Protein AF-A0A7Y6PRG8-F1 (afdb_monomer)

Radius of gyration: 20.25 Å; Cα contacts (8 Å, |Δi|>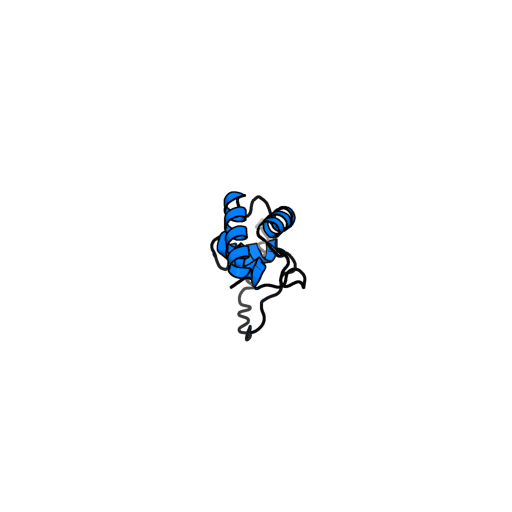4): 111; chains: 1; bounding box: 79×22×34 Å

Structure (mmCIF, N/CA/C/O backbone):
data_AF-A0A7Y6PRG8-F1
#
_entry.id   AF-A0A7Y6PRG8-F1
#
loop_
_atom_site.group_PDB
_atom_site.id
_atom_site.type_symbol
_atom_site.label_atom_id
_atom_site.label_alt_id
_atom_site.label_comp_id
_atom_site.label_asym_id
_atom_site.label_entity_id
_atom_site.label_seq_id
_atom_site.pdbx_PDB_ins_code
_atom_site.Cartn_x
_atom_site.Cartn_y
_atom_site.Cartn_z
_atom_site.occupancy
_atom_site.B_iso_or_equiv
_atom_site.auth_seq_id
_atom_site.auth_comp_id
_atom_site.auth_asym_id
_atom_site.auth_atom_id
_atom_site.pdbx_PDB_model_num
ATOM 1 N N . MET A 1 1 ? 65.396 -7.811 8.313 1.00 40.28 1 MET A N 1
ATOM 2 C CA . MET A 1 1 ? 64.071 -8.438 8.495 1.00 40.28 1 MET A CA 1
ATOM 3 C C . MET A 1 1 ? 63.027 -7.428 8.049 1.00 40.28 1 MET A C 1
ATOM 5 O O . MET A 1 1 ? 62.938 -6.372 8.657 1.00 40.28 1 MET A O 1
ATOM 9 N N . ARG A 1 2 ? 62.349 -7.675 6.925 1.00 41.00 2 ARG A N 1
ATOM 10 C CA . ARG A 1 2 ? 61.279 -6.817 6.397 1.00 41.00 2 ARG A CA 1
ATOM 11 C C . ARG A 1 2 ? 59.999 -7.648 6.411 1.00 41.00 2 ARG A C 1
ATOM 13 O O . ARG A 1 2 ? 59.884 -8.575 5.620 1.00 41.00 2 ARG A O 1
ATOM 20 N N . PHE A 1 3 ? 59.104 -7.346 7.344 1.00 49.41 3 PHE A N 1
ATOM 21 C CA . PHE A 1 3 ? 57.725 -7.829 7.366 1.00 49.41 3 PHE A CA 1
ATOM 22 C C . PHE A 1 3 ? 56.817 -6.636 7.058 1.00 49.41 3 PHE A C 1
ATOM 24 O O . PHE A 1 3 ? 56.864 -5.638 7.771 1.00 49.41 3 PHE A O 1
ATOM 31 N N . ALA A 1 4 ? 56.020 -6.743 6.000 1.00 50.53 4 ALA A N 1
ATOM 32 C CA . ALA A 1 4 ? 54.813 -5.953 5.751 1.00 50.53 4 ALA A CA 1
ATOM 33 C C . ALA A 1 4 ? 53.936 -6.834 4.833 1.00 50.53 4 ALA A C 1
ATOM 35 O O . ALA A 1 4 ? 54.410 -7.226 3.771 1.00 50.53 4 ALA A O 1
ATOM 36 N N . ILE A 1 5 ? 52.829 -7.436 5.304 1.00 56.12 5 ILE A N 1
ATOM 37 C CA . ILE A 1 5 ? 51.509 -6.818 5.584 1.00 56.12 5 ILE A CA 1
ATOM 38 C C . ILE A 1 5 ? 50.987 -6.170 4.296 1.00 56.12 5 ILE A C 1
ATOM 40 O O . ILE A 1 5 ? 51.664 -5.327 3.730 1.00 56.12 5 ILE A O 1
ATOM 44 N N . SER A 1 6 ? 49.797 -6.429 3.782 1.00 56.09 6 SER A N 1
ATOM 45 C CA . SER A 1 6 ? 48.726 -7.378 4.060 1.00 56.09 6 SER A CA 1
ATOM 46 C C . SER A 1 6 ? 47.787 -7.250 2.858 1.00 56.09 6 SER A C 1
ATOM 48 O O . SER A 1 6 ? 47.769 -6.223 2.177 1.00 56.09 6 SER A O 1
ATOM 50 N N . VAL A 1 7 ? 47.038 -8.308 2.593 1.00 54.97 7 VAL A N 1
ATOM 51 C CA . VAL A 1 7 ? 46.007 -8.415 1.561 1.00 54.97 7 VAL A CA 1
ATOM 52 C C . VAL A 1 7 ? 45.030 -7.236 1.636 1.00 54.97 7 VAL A C 1
ATOM 54 O O . VAL A 1 7 ? 44.455 -6.986 2.690 1.00 54.97 7 VAL A O 1
ATOM 57 N N . CYS A 1 8 ? 44.808 -6.551 0.512 1.00 47.31 8 CYS A N 1
ATOM 58 C CA . CYS A 1 8 ? 43.668 -5.655 0.330 1.00 47.31 8 CYS A CA 1
ATOM 59 C C . CYS A 1 8 ? 43.092 -5.893 -1.070 1.00 47.31 8 CYS A C 1
ATOM 61 O O . CYS A 1 8 ? 43.471 -5.261 -2.054 1.00 47.31 8 CYS A O 1
ATOM 63 N N . LEU A 1 9 ? 42.243 -6.916 -1.149 1.00 50.75 9 LEU A N 1
ATOM 64 C CA . LEU A 1 9 ? 41.494 -7.309 -2.332 1.00 50.75 9 LEU A CA 1
ATOM 65 C C . LEU A 1 9 ? 40.145 -6.574 -2.289 1.00 50.75 9 LEU A C 1
ATOM 67 O O . LEU A 1 9 ? 39.164 -7.106 -1.781 1.00 50.75 9 LEU A O 1
ATOM 71 N N . CYS A 1 10 ? 40.098 -5.334 -2.772 1.00 47.28 10 CYS A N 1
ATOM 72 C CA . CYS A 1 10 ? 38.835 -4.624 -2.974 1.00 47.28 10 CYS A CA 1
ATOM 73 C C . CYS A 1 10 ? 38.319 -4.921 -4.387 1.00 47.28 10 CYS A C 1
ATOM 75 O O . CYS A 1 10 ? 38.616 -4.187 -5.328 1.00 47.28 10 CYS A O 1
ATOM 77 N N . LEU A 1 11 ? 37.553 -6.009 -4.539 1.00 52.78 11 LEU A N 1
ATOM 78 C CA . LEU A 1 11 ? 36.633 -6.153 -5.668 1.00 52.78 11 LEU A CA 1
ATOM 79 C C . LEU A 1 11 ? 35.473 -5.176 -5.452 1.00 52.78 11 LEU A C 1
ATOM 81 O O . LEU A 1 11 ? 34.499 -5.491 -4.775 1.00 52.78 11 LEU A O 1
ATOM 85 N N . ALA A 1 12 ? 35.591 -3.983 -6.021 1.00 54.41 12 ALA A N 1
ATOM 86 C CA . ALA A 1 12 ? 34.466 -3.078 -6.185 1.00 54.41 12 ALA A CA 1
ATOM 87 C C . ALA A 1 12 ? 33.734 -3.453 -7.482 1.00 54.41 12 ALA A C 1
ATOM 89 O O . ALA A 1 12 ? 34.028 -2.930 -8.556 1.00 54.41 12 ALA A O 1
ATOM 90 N N . ALA A 1 13 ? 32.818 -4.415 -7.382 1.00 49.84 13 ALA A N 1
ATOM 91 C CA . ALA A 1 13 ? 31.843 -4.700 -8.425 1.00 49.84 13 ALA A CA 1
ATOM 92 C C . ALA A 1 13 ? 30.741 -3.632 -8.358 1.00 49.84 13 ALA A C 1
ATOM 94 O O . ALA A 1 13 ? 29.717 -3.814 -7.709 1.00 49.84 13 ALA A O 1
ATOM 95 N N . PHE A 1 14 ? 30.983 -2.490 -8.999 1.00 47.88 14 PHE A N 1
ATOM 96 C CA . PHE A 1 14 ? 29.928 -1.538 -9.328 1.00 47.88 14 PHE A CA 1
ATOM 97 C C . PHE A 1 14 ? 29.137 -2.103 -10.509 1.00 47.88 14 PHE A C 1
ATOM 99 O O . PHE A 1 14 ? 29.483 -1.880 -11.667 1.00 47.88 14 PHE A O 1
ATOM 106 N N . ALA A 1 15 ? 28.108 -2.886 -10.203 1.00 52.28 15 ALA A N 1
ATOM 107 C CA . ALA A 1 15 ? 27.039 -3.197 -11.136 1.00 52.28 15 ALA A CA 1
ATOM 108 C C . ALA A 1 15 ? 25.932 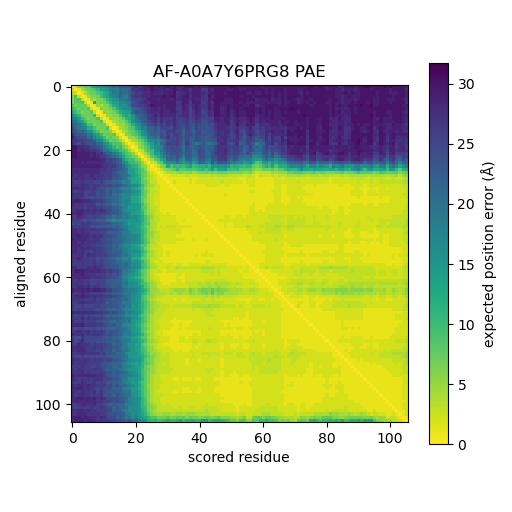-2.160 -10.928 1.00 52.28 15 ALA A C 1
ATOM 110 O O . ALA A 1 15 ? 25.103 -2.314 -10.041 1.00 52.28 15 ALA A O 1
ATOM 111 N N . VAL A 1 16 ? 25.955 -1.090 -11.718 1.00 54.12 16 VAL A N 1
ATOM 112 C CA . VAL A 1 16 ? 24.783 -0.245 -11.969 1.00 54.12 16 VAL A CA 1
ATOM 113 C C . VAL A 1 16 ? 24.800 0.187 -13.430 1.00 54.12 16 VAL A C 1
ATOM 115 O O . VAL A 1 16 ? 25.868 0.380 -14.012 1.00 54.12 16 VAL A O 1
ATOM 118 N N . THR A 1 17 ? 23.598 0.349 -13.976 1.00 47.62 17 THR A N 1
ATOM 119 C CA . THR A 1 17 ? 23.220 0.643 -15.372 1.00 47.62 17 THR A CA 1
ATOM 120 C C . THR A 1 17 ? 22.803 -0.579 -16.198 1.00 47.62 17 THR A C 1
ATOM 122 O O . THR A 1 17 ? 23.241 -0.788 -17.324 1.00 47.62 17 THR A O 1
ATOM 125 N N . ALA A 1 18 ? 21.851 -1.353 -15.672 1.00 46.47 18 ALA A N 1
ATOM 126 C CA . ALA A 1 18 ? 20.737 -1.744 -16.531 1.00 46.47 18 ALA A CA 1
ATOM 127 C C . ALA A 1 18 ? 19.786 -0.536 -16.581 1.00 46.47 18 ALA A C 1
ATOM 129 O O . ALA A 1 18 ? 18.886 -0.407 -15.764 1.00 46.47 18 ALA A O 1
ATOM 130 N N . CYS A 1 19 ? 20.085 0.420 -17.461 1.00 58.78 19 CYS A N 1
ATOM 131 C CA . CYS A 1 19 ? 19.054 1.298 -18.000 1.00 58.78 19 CYS A CA 1
ATOM 132 C C . CYS A 1 19 ? 18.362 0.468 -19.080 1.00 58.78 19 CYS A C 1
ATOM 134 O O . CYS A 1 19 ? 18.837 0.443 -20.216 1.00 58.78 19 CYS A O 1
ATOM 136 N N . ASP A 1 20 ? 17.349 -0.302 -18.695 1.00 45.84 20 ASP A N 1
ATOM 137 C CA . ASP A 1 20 ? 16.492 -0.982 -19.658 1.00 45.84 20 ASP A CA 1
ATOM 138 C C . ASP A 1 20 ? 15.421 0.019 -20.096 1.00 45.84 20 ASP A C 1
ATOM 140 O O . ASP A 1 20 ? 14.437 0.265 -19.412 1.00 45.84 20 ASP A O 1
ATOM 144 N N . ASP A 1 21 ? 15.721 0.698 -21.199 1.00 56.66 21 ASP A N 1
ATOM 145 C CA . ASP A 1 21 ? 14.776 1.474 -21.996 1.00 56.66 21 ASP A CA 1
ATOM 146 C C . ASP A 1 21 ? 13.998 0.447 -22.834 1.00 56.66 21 ASP A C 1
ATOM 148 O O . ASP A 1 21 ? 14.379 0.148 -23.967 1.00 56.66 21 ASP A O 1
ATOM 152 N N . HIS A 1 22 ? 12.997 -0.204 -22.238 1.00 48.62 22 HIS A N 1
ATOM 153 C CA . HIS A 1 22 ? 12.037 -1.020 -22.979 1.00 48.62 22 HIS A CA 1
ATOM 154 C C . HIS A 1 22 ? 10.651 -0.402 -22.869 1.00 48.62 22 HIS A C 1
ATOM 156 O O . HIS A 1 22 ? 10.221 0.059 -21.820 1.00 48.62 22 HIS A O 1
ATOM 162 N N . ASP A 1 23 ? 9.963 -0.372 -24.001 1.00 50.38 23 ASP A N 1
ATOM 163 C CA . ASP A 1 23 ? 8.594 0.089 -24.158 1.00 50.38 23 ASP A CA 1
ATOM 164 C C . ASP A 1 23 ? 7.641 -0.655 -23.190 1.00 50.38 23 ASP A C 1
ATOM 166 O O . ASP A 1 23 ? 7.194 -1.770 -23.466 1.00 50.38 23 ASP A O 1
ATOM 170 N N . HIS A 1 24 ? 7.341 -0.057 -22.033 1.00 50.47 24 HIS A N 1
ATOM 171 C CA . HIS A 1 24 ? 6.436 -0.613 -21.021 1.00 50.47 24 HIS A CA 1
ATOM 172 C C . HIS A 1 24 ? 4.984 -0.195 -21.294 1.00 50.47 24 HIS A C 1
ATOM 174 O O . HIS A 1 24 ? 4.448 0.693 -20.636 1.00 50.47 24 HIS A O 1
ATOM 180 N N . ASP A 1 25 ? 4.332 -0.838 -22.265 1.00 58.44 25 ASP A N 1
ATOM 181 C CA . ASP A 1 25 ? 2.864 -0.770 -22.386 1.00 58.44 25 ASP A CA 1
ATOM 182 C C . ASP A 1 25 ? 2.155 -1.760 -21.433 1.00 58.44 25 ASP A C 1
ATOM 184 O O . ASP A 1 25 ? 0.932 -1.708 -21.296 1.00 58.44 25 ASP A O 1
ATOM 188 N N . GLU A 1 26 ? 2.892 -2.652 -20.754 1.00 65.81 26 GLU A N 1
ATOM 189 C CA . GLU A 1 26 ? 2.332 -3.573 -19.755 1.00 65.81 26 GLU A CA 1
ATOM 190 C C . GLU A 1 26 ? 2.840 -3.254 -18.341 1.00 65.81 26 GLU A C 1
ATOM 192 O O . GLU A 1 26 ? 4.041 -3.015 -18.173 1.00 65.81 26 GLU A O 1
ATOM 197 N N . PRO A 1 27 ? 1.954 -3.260 -17.323 1.00 76.62 27 PRO A N 1
ATOM 198 C CA . PRO A 1 27 ? 2.362 -2.977 -15.957 1.00 76.62 27 PRO A CA 1
ATOM 199 C C . PRO A 1 27 ? 3.359 -4.020 -15.458 1.00 76.62 27 PRO A C 1
ATOM 201 O O . PRO A 1 27 ? 3.159 -5.226 -15.634 1.00 76.62 27 PRO A O 1
ATOM 204 N N . GLU A 1 28 ? 4.414 -3.552 -14.798 1.00 88.19 28 GLU A N 1
ATOM 205 C CA . GLU A 1 28 ? 5.439 -4.417 -14.226 1.00 88.19 28 GLU A CA 1
ATOM 206 C C . GLU A 1 28 ? 4.825 -5.391 -13.199 1.00 88.19 28 GLU A C 1
ATOM 208 O O . GLU A 1 28 ? 4.145 -4.950 -12.268 1.00 88.19 28 GLU A O 1
ATOM 213 N N . PRO A 1 29 ? 5.013 -6.715 -13.348 1.00 94.25 29 PRO A N 1
ATOM 214 C CA . PRO A 1 29 ? 4.524 -7.682 -12.376 1.00 94.25 29 PRO A CA 1
ATOM 215 C C . PRO A 1 29 ? 5.477 -7.805 -11.181 1.00 94.25 29 PRO A C 1
ATOM 217 O O . PRO A 1 29 ? 6.692 -7.894 -11.347 1.00 94.25 29 PRO A O 1
ATOM 220 N N . PHE A 1 30 ? 4.915 -7.953 -9.981 1.00 96.69 30 PHE A N 1
ATOM 221 C CA . PHE A 1 30 ? 5.670 -8.197 -8.751 1.00 96.69 30 PHE A CA 1
ATOM 222 C C . PHE A 1 30 ? 5.316 -9.553 -8.133 1.00 96.69 30 PHE A C 1
ATOM 224 O O . PHE A 1 30 ? 4.164 -9.993 -8.169 1.00 96.69 30 PHE A O 1
ATOM 231 N N . ASP A 1 31 ? 6.285 -10.205 -7.483 1.00 97.56 31 ASP A N 1
ATOM 232 C CA . ASP A 1 31 ? 6.048 -11.485 -6.799 1.00 97.56 31 ASP A CA 1
ATOM 233 C C . ASP A 1 31 ? 5.244 -11.305 -5.501 1.00 97.56 31 ASP A C 1
ATOM 235 O O . ASP A 1 31 ? 4.518 -12.206 -5.076 1.00 97.56 31 ASP A O 1
ATOM 239 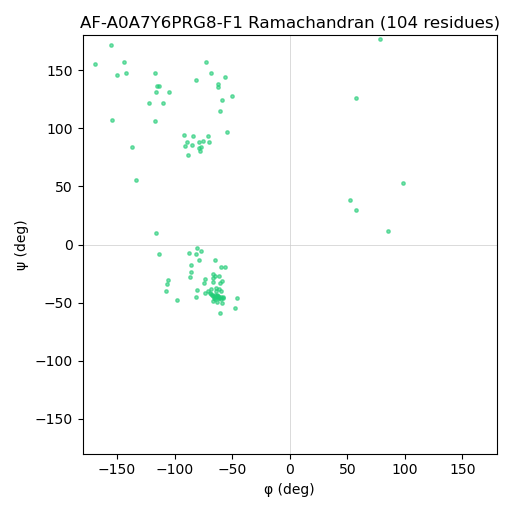N N . THR A 1 32 ? 5.378 -10.151 -4.838 1.00 98.06 32 THR A N 1
ATOM 240 C CA . THR A 1 32 ? 4.701 -9.850 -3.568 1.00 98.06 32 THR A CA 1
ATOM 241 C C . THR A 1 32 ? 4.290 -8.386 -3.478 1.00 98.06 32 THR A C 1
ATOM 243 O O . THR A 1 32 ? 4.908 -7.518 -4.092 1.00 98.06 32 THR A O 1
ATOM 246 N N . PHE A 1 33 ? 3.294 -8.096 -2.634 1.00 98.19 33 PHE A N 1
ATOM 247 C CA . PHE A 1 33 ? 2.874 -6.716 -2.390 1.00 98.19 33 PHE A CA 1
ATOM 248 C C . PHE A 1 33 ? 3.979 -5.888 -1.733 1.00 98.19 33 PHE A C 1
ATOM 250 O O . PHE A 1 33 ? 4.154 -4.727 -2.080 1.00 98.19 33 PHE A O 1
ATOM 257 N N . GLN A 1 34 ? 4.762 -6.481 -0.822 1.00 98.44 34 GLN A N 1
ATOM 258 C CA . GLN A 1 34 ? 5.883 -5.777 -0.197 1.00 98.44 34 GLN A CA 1
ATOM 259 C C . GLN A 1 34 ? 6.913 -5.319 -1.232 1.00 98.44 34 GLN A C 1
ATOM 261 O O . GLN A 1 34 ? 7.401 -4.205 -1.122 1.00 98.44 34 GLN A O 1
ATOM 266 N N . GLN A 1 35 ? 7.208 -6.145 -2.239 1.00 98.31 35 GLN A N 1
ATOM 267 C CA . GLN A 1 35 ? 8.155 -5.781 -3.291 1.00 98.31 35 GLN A CA 1
ATOM 268 C C . GLN A 1 35 ? 7.639 -4.612 -4.135 1.00 98.31 35 GLN A C 1
ATOM 270 O O . GLN A 1 35 ? 8.380 -3.660 -4.337 1.00 98.31 35 GLN A O 1
ATOM 275 N N . CYS A 1 36 ? 6.370 -4.659 -4.549 1.00 98.00 36 CYS A N 1
ATOM 276 C CA . CYS A 1 36 ? 5.733 -3.543 -5.250 1.00 98.00 36 CYS A CA 1
ATOM 277 C C . CYS A 1 36 ? 5.773 -2.257 -4.410 1.00 98.00 36 CYS A C 1
ATOM 279 O O . CYS A 1 36 ? 6.140 -1.188 -4.888 1.00 98.00 36 CYS A O 1
ATOM 281 N N . PHE A 1 37 ? 5.437 -2.364 -3.120 1.00 98.25 37 PHE A N 1
ATOM 282 C CA . PHE A 1 37 ? 5.468 -1.222 -2.216 1.00 98.25 37 PHE A CA 1
ATOM 283 C C . PHE A 1 37 ? 6.880 -0.655 -2.064 1.00 98.25 37 PHE A C 1
ATOM 285 O O . PHE A 1 37 ? 7.040 0.558 -2.100 1.00 98.25 37 PHE A O 1
ATOM 292 N N . ASP A 1 38 ? 7.889 -1.502 -1.862 1.00 98.31 38 ASP A N 1
ATOM 293 C CA . ASP A 1 38 ? 9.264 -1.051 -1.655 1.00 98.31 38 ASP A CA 1
ATOM 294 C C . ASP A 1 38 ? 9.805 -0.350 -2.905 1.00 98.31 38 ASP A C 1
ATOM 296 O O . ASP A 1 38 ? 10.442 0.691 -2.764 1.00 98.31 38 ASP A O 1
ATOM 300 N N . ASP A 1 39 ? 9.491 -0.859 -4.096 1.00 97.69 39 ASP A N 1
ATOM 301 C CA . ASP A 1 39 ? 9.878 -0.248 -5.368 1.00 97.69 39 ASP A CA 1
ATOM 302 C C . ASP A 1 39 ? 9.284 1.166 -5.512 1.00 97.69 39 ASP A C 1
ATOM 304 O O . ASP A 1 39 ? 10.005 2.168 -5.502 1.00 97.69 39 ASP A O 1
ATOM 308 N N . HIS A 1 40 ? 7.957 1.285 -5.454 1.00 97.62 40 HIS A N 1
ATOM 309 C CA . HIS A 1 40 ? 7.297 2.581 -5.606 1.00 97.62 40 HIS A CA 1
ATOM 310 C C . HIS A 1 40 ? 7.553 3.544 -4.437 1.00 97.62 40 HIS A C 1
ATOM 312 O O . HIS A 1 40 ? 7.701 4.752 -4.630 1.00 97.62 40 HIS A O 1
ATOM 318 N N . HIS A 1 41 ? 7.591 3.059 -3.195 1.00 97.75 41 HIS A N 1
ATOM 319 C CA . HIS A 1 41 ? 7.766 3.931 -2.033 1.00 97.75 41 HIS A CA 1
ATOM 320 C C . HIS A 1 41 ? 9.226 4.326 -1.803 1.00 97.75 41 HIS A C 1
ATOM 322 O O . HIS A 1 41 ? 9.494 5.466 -1.417 1.00 97.75 41 HIS A O 1
ATOM 328 N N . THR A 1 42 ? 10.169 3.403 -1.998 1.00 95.38 42 THR A N 1
ATOM 329 C CA . THR A 1 42 ? 11.581 3.618 -1.641 1.00 95.38 42 THR A CA 1
ATOM 330 C C . THR A 1 42 ? 12.407 4.043 -2.842 1.00 95.38 42 THR A C 1
ATOM 332 O O . THR A 1 42 ? 13.150 5.019 -2.731 1.00 95.38 42 THR A O 1
ATOM 335 N N . GLU A 1 43 ? 12.275 3.351 -3.974 1.00 95.62 43 GLU A N 1
ATOM 336 C CA . GLU A 1 43 ? 13.092 3.619 -5.163 1.00 95.62 43 GLU A CA 1
ATOM 337 C C . GLU A 1 43 ? 12.529 4.799 -5.965 1.00 95.62 43 GLU A C 1
ATOM 339 O O . GLU A 1 43 ? 13.265 5.731 -6.301 1.00 95.62 43 GLU A O 1
ATOM 344 N N . GLU A 1 44 ? 11.212 4.837 -6.179 1.00 95.62 44 GLU A N 1
ATOM 345 C CA . GLU A 1 44 ? 10.547 5.954 -6.870 1.00 95.62 44 GLU A CA 1
ATOM 346 C C . GLU A 1 44 ? 10.140 7.110 -5.939 1.00 95.62 44 GLU A C 1
ATOM 348 O O . GLU A 1 44 ? 9.720 8.178 -6.396 1.00 95.62 44 GLU A O 1
ATOM 353 N N . ALA A 1 45 ? 10.295 6.924 -4.624 1.00 96.94 45 ALA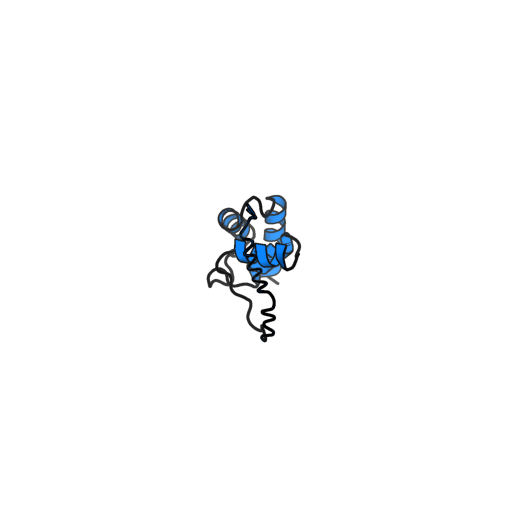 A N 1
ATOM 354 C CA . ALA A 1 45 ? 9.974 7.907 -3.589 1.00 96.94 45 ALA A CA 1
ATOM 355 C C . ALA A 1 45 ? 8.509 8.396 -3.600 1.00 96.94 45 ALA A C 1
ATOM 357 O O . ALA A 1 45 ? 8.222 9.534 -3.199 1.00 96.94 45 ALA A O 1
ATOM 358 N N . LEU A 1 46 ? 7.565 7.553 -4.033 1.00 97.06 46 LEU A N 1
ATOM 359 C CA . LEU A 1 46 ? 6.145 7.880 -3.979 1.00 97.06 46 LEU A CA 1
ATOM 360 C C . LEU A 1 46 ? 5.646 7.934 -2.527 1.00 97.06 46 LEU A C 1
ATOM 362 O O . LEU A 1 46 ? 6.100 7.174 -1.666 1.00 97.06 46 LEU A O 1
ATOM 366 N N . PRO A 1 47 ? 4.664 8.796 -2.213 1.00 97.81 47 PRO A N 1
ATOM 367 C CA . PRO A 1 47 ? 3.999 8.771 -0.917 1.00 97.81 47 PRO A CA 1
ATOM 368 C C . PRO A 1 47 ? 3.394 7.394 -0.616 1.00 97.81 47 PRO A C 1
ATOM 370 O O . PRO A 1 47 ? 2.807 6.773 -1.499 1.00 97.81 47 PRO A O 1
ATOM 373 N N . THR A 1 48 ? 3.431 6.968 0.650 1.00 97.50 48 THR A N 1
ATOM 374 C CA . THR A 1 48 ? 2.907 5.671 1.124 1.00 97.50 48 THR A CA 1
ATOM 375 C C . THR A 1 48 ? 1.520 5.335 0.569 1.00 97.50 48 THR A C 1
ATOM 377 O O . THR A 1 48 ? 1.287 4.222 0.110 1.00 97.50 48 THR A O 1
ATOM 380 N N . GLN A 1 49 ? 0.587 6.299 0.587 1.00 96.94 49 GLN A N 1
ATOM 381 C CA . GLN A 1 49 ? -0.763 6.093 0.046 1.00 96.94 49 GLN A CA 1
ATOM 382 C C . GLN A 1 49 ? -0.753 5.821 -1.456 1.00 96.94 49 GLN A C 1
ATOM 384 O O . GLN A 1 49 ? -1.434 4.905 -1.901 1.00 96.94 49 GLN A O 1
ATOM 389 N N . GLN A 1 50 ? 0.025 6.592 -2.218 1.00 97.31 50 GL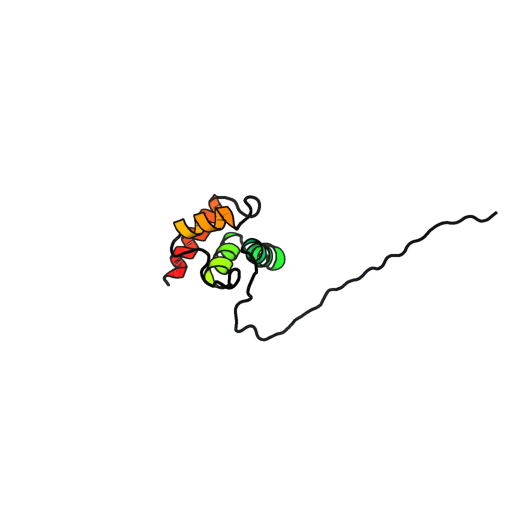N A N 1
ATOM 390 C CA . GLN A 1 50 ? 0.098 6.451 -3.667 1.00 97.31 50 GLN A CA 1
ATOM 391 C C . GLN A 1 50 ? 0.728 5.111 -4.054 1.00 97.31 50 GLN A C 1
ATOM 393 O O . GLN A 1 50 ? 0.172 4.417 -4.897 1.00 97.31 50 GLN A O 1
ATOM 398 N N . ALA A 1 51 ? 1.818 4.716 -3.388 1.00 97.94 51 ALA A N 1
ATOM 399 C CA . ALA A 1 51 ? 2.450 3.416 -3.603 1.00 97.94 51 ALA A CA 1
ATOM 400 C C . ALA A 1 51 ? 1.467 2.260 -3.343 1.00 97.94 51 ALA A C 1
ATOM 402 O O . ALA A 1 51 ? 1.342 1.356 -4.162 1.00 97.94 51 ALA A O 1
ATOM 403 N N . ILE A 1 52 ? 0.699 2.312 -2.245 1.00 98.12 52 ILE A N 1
ATOM 404 C CA . ILE A 1 52 ? -0.320 1.290 -1.954 1.00 98.12 52 ILE A CA 1
ATOM 405 C C . ILE A 1 52 ? -1.398 1.243 -3.046 1.00 98.12 52 ILE A C 1
ATOM 407 O O . ILE A 1 52 ? -1.778 0.155 -3.473 1.00 98.12 52 ILE A O 1
ATOM 411 N N . VAL A 1 53 ? -1.907 2.400 -3.479 1.00 97.12 53 VAL A N 1
ATOM 412 C CA . VAL A 1 53 ? -2.983 2.475 -4.479 1.00 97.12 53 VAL A CA 1
ATOM 413 C C . VAL A 1 53 ? -2.521 1.930 -5.831 1.00 97.12 53 VAL A C 1
ATOM 415 O O . VAL A 1 53 ? -3.212 1.081 -6.391 1.00 97.12 53 VAL A O 1
ATOM 418 N N . ILE A 1 54 ? -1.342 2.339 -6.308 1.00 95.56 54 ILE A N 1
ATOM 419 C CA . ILE A 1 54 ? -0.754 1.856 -7.569 1.00 95.56 54 ILE A CA 1
ATOM 420 C C . ILE A 1 54 ? -0.539 0.339 -7.514 1.00 95.56 54 ILE A C 1
ATOM 422 O O . ILE A 1 54 ? -1.007 -0.380 -8.396 1.00 95.56 54 ILE A O 1
ATOM 426 N N . CYS A 1 55 ? 0.030 -0.185 -6.424 1.00 96.94 55 CYS A N 1
ATOM 427 C CA . CYS A 1 55 ? 0.190 -1.631 -6.249 1.00 96.94 55 CYS A CA 1
ATOM 428 C C . CYS A 1 55 ? -1.132 -2.411 -6.220 1.00 96.94 55 CYS A C 1
ATOM 430 O O . CYS A 1 55 ? -1.152 -3.596 -6.538 1.00 96.94 55 CYS A O 1
ATOM 432 N N . CYS A 1 56 ? -2.234 -1.780 -5.811 1.00 96.56 56 CYS A N 1
ATOM 433 C CA . CYS A 1 56 ? -3.549 -2.416 -5.788 1.00 96.56 56 CYS A CA 1
ATOM 434 C C . CYS A 1 56 ? -4.312 -2.332 -7.121 1.00 96.56 56 CYS A C 1
ATOM 436 O O . CYS A 1 56 ? -5.221 -3.142 -7.317 1.00 96.56 56 CYS A O 1
ATOM 438 N N . LEU A 1 57 ? -4.011 -1.351 -7.980 1.00 94.38 57 LEU A N 1
ATOM 439 C CA . LEU A 1 57 ? -4.758 -1.079 -9.219 1.00 94.38 57 LEU A CA 1
ATOM 440 C C . LEU A 1 57 ? -4.009 -1.481 -10.484 1.00 94.38 57 LEU A C 1
ATOM 442 O O . LEU A 1 57 ? -4.627 -1.948 -11.438 1.00 94.38 57 LEU A O 1
ATOM 446 N N . GLU A 1 58 ? -2.706 -1.234 -10.517 1.00 92.31 58 GLU A N 1
ATOM 447 C CA . GLU A 1 58 ? -1.965 -1.178 -11.773 1.00 92.31 58 GLU A CA 1
ATOM 448 C C . GLU A 1 58 ? -1.084 -2.413 -11.951 1.00 92.31 58 GLU A C 1
ATOM 450 O O . GLU A 1 58 ? -0.970 -2.919 -13.063 1.00 92.31 58 GLU A O 1
ATOM 455 N N . HIS A 1 59 ? -0.539 -2.973 -10.868 1.00 92.94 59 HIS A N 1
ATOM 456 C CA . HIS A 1 59 ? 0.485 -4.012 -10.964 1.00 92.94 59 HIS A CA 1
ATOM 457 C C . HIS A 1 59 ? -0.017 -5.428 -10.648 1.00 92.94 59 HIS A C 1
ATOM 459 O O . HIS A 1 59 ? -0.629 -5.664 -9.602 1.00 92.94 59 HIS A O 1
ATOM 465 N N . PRO A 1 60 ? 0.292 -6.428 -11.499 1.00 95.50 60 PRO A N 1
ATOM 466 C CA . PRO A 1 60 ? 0.057 -7.827 -11.181 1.00 95.50 60 PRO A CA 1
ATOM 467 C C . PRO A 1 60 ? 0.819 -8.305 -9.934 1.00 95.50 60 PRO A C 1
ATOM 469 O O . PRO A 1 60 ? 2.038 -8.443 -9.912 1.00 95.50 60 PRO A O 1
ATOM 472 N N . ILE A 1 61 ? 0.018 -8.645 -8.933 1.00 96.88 61 ILE A N 1
ATOM 473 C CA . ILE A 1 61 ? 0.226 -9.378 -7.687 1.00 96.88 61 ILE A CA 1
ATOM 474 C C . ILE A 1 61 ? 0.495 -10.879 -7.775 1.00 96.88 61 ILE A C 1
ATOM 476 O O . ILE A 1 61 ? -0.487 -11.620 -7.714 1.00 96.88 61 ILE A O 1
ATOM 480 N N . ALA A 1 62 ? 1.723 -11.382 -7.920 1.00 94.81 62 ALA A N 1
ATOM 481 C CA . ALA A 1 62 ? 1.957 -12.826 -8.099 1.00 94.81 62 ALA A CA 1
ATOM 482 C C . ALA A 1 62 ? 1.104 -13.412 -9.253 1.00 94.81 62 ALA A C 1
ATOM 484 O O . ALA A 1 62 ? 0.534 -14.504 -9.157 1.00 94.81 62 ALA A O 1
ATOM 485 N N . GLY A 1 63 ? 0.964 -12.634 -10.333 1.00 92.81 63 GLY A N 1
ATOM 486 C CA . GLY A 1 63 ? 0.132 -12.962 -11.494 1.00 92.81 63 GLY A CA 1
ATOM 487 C C . GLY A 1 63 ? -1.353 -12.581 -11.388 1.00 92.81 63 GLY A C 1
ATOM 488 O O . GLY A 1 63 ? -2.135 -13.023 -12.228 1.00 92.81 63 GLY A O 1
ATOM 489 N N . VAL A 1 64 ? -1.765 -11.787 -10.391 1.00 92.12 64 VAL A N 1
ATOM 490 C CA . VAL A 1 64 ? -3.161 -11.343 -10.193 1.00 92.12 64 VAL A CA 1
ATOM 491 C C . VAL A 1 64 ? -3.256 -9.812 -10.187 1.00 92.12 64 VAL A C 1
ATOM 493 O O . VAL A 1 64 ? -2.650 -9.167 -9.346 1.00 92.12 64 VAL A O 1
ATOM 496 N N . THR A 1 65 ? -4.046 -9.216 -11.081 1.00 84.06 65 THR A N 1
ATOM 497 C CA . THR A 1 65 ? -4.111 -7.747 -11.272 1.00 84.06 65 THR A CA 1
ATOM 498 C C . THR A 1 65 ? -4.956 -6.995 -10.227 1.00 84.06 65 THR A C 1
ATOM 500 O O . THR A 1 65 ? -4.834 -5.790 -10.104 1.00 84.06 65 THR A O 1
ATOM 503 N N . GLU A 1 66 ? -5.776 -7.679 -9.420 1.00 88.69 66 GLU A N 1
ATOM 504 C CA . GLU A 1 66 ? -6.658 -7.043 -8.417 1.00 88.69 66 GLU A CA 1
ATOM 505 C C . GLU A 1 66 ? -6.578 -7.756 -7.053 1.00 88.69 66 GLU A C 1
ATOM 507 O O . GLU A 1 66 ? -7.570 -8.242 -6.502 1.00 88.69 66 GLU A O 1
ATOM 512 N N . VAL A 1 67 ? -5.372 -7.877 -6.493 1.00 95.12 67 VAL A N 1
ATOM 513 C CA . VAL A 1 67 ? -5.157 -8.634 -5.241 1.00 95.12 67 VAL A CA 1
ATOM 514 C C . VAL A 1 67 ? -5.805 -8.011 -4.005 1.00 95.12 67 VAL A C 1
ATOM 516 O O . VAL A 1 67 ? -6.116 -8.728 -3.053 1.00 95.12 67 VAL A O 1
ATOM 519 N N . CYS A 1 68 ? -6.026 -6.694 -4.009 1.00 96.94 68 CYS A N 1
ATOM 520 C CA . CYS A 1 68 ? -6.552 -5.963 -2.857 1.00 96.94 68 CYS A CA 1
ATOM 521 C C . CYS A 1 68 ? -8.071 -6.149 -2.661 1.00 96.94 68 CYS A C 1
ATOM 523 O O . CYS A 1 68 ? -8.609 -5.751 -1.629 1.00 96.94 68 CYS A O 1
ATOM 525 N N . GLY A 1 69 ? -8.758 -6.832 -3.582 1.00 95.88 69 GLY A N 1
ATOM 526 C CA . GLY A 1 69 ? -10.177 -7.170 -3.464 1.00 95.88 69 GLY A CA 1
ATOM 527 C C . GLY A 1 69 ? -11.126 -6.010 -3.779 1.00 95.88 69 GLY A C 1
ATOM 528 O O . GLY A 1 69 ? -10.716 -4.899 -4.053 1.00 95.88 69 GLY A O 1
ATOM 529 N N . ALA A 1 70 ? -12.433 -6.264 -3.746 1.00 95.19 70 ALA A N 1
ATOM 530 C CA . ALA A 1 70 ? -13.415 -5.370 -4.371 1.00 95.19 70 ALA A CA 1
ATOM 531 C C . ALA A 1 70 ? -13.799 -4.114 -3.560 1.00 95.19 70 ALA A C 1
ATOM 533 O O . ALA A 1 70 ? -14.627 -3.329 -4.015 1.00 95.19 70 ALA A O 1
ATOM 534 N N . ASP A 1 71 ? -13.279 -3.943 -2.342 1.00 96.38 71 ASP A N 1
ATOM 535 C CA . ASP A 1 71 ? -13.626 -2.823 -1.467 1.00 96.38 71 ASP A CA 1
ATOM 536 C C . ASP A 1 71 ? -12.515 -2.501 -0.452 1.00 96.38 71 ASP A C 1
ATOM 538 O O . ASP A 1 71 ? -11.539 -3.237 -0.282 1.00 96.38 71 ASP A O 1
ATOM 542 N N . ALA A 1 72 ? -12.680 -1.388 0.271 1.00 97.25 72 ALA A N 1
ATOM 543 C CA . ALA A 1 72 ? -11.703 -0.925 1.254 1.00 97.25 72 ALA A CA 1
ATOM 544 C C . ALA A 1 72 ? -11.470 -1.937 2.394 1.00 97.25 72 ALA A C 1
ATOM 546 O O . ALA A 1 72 ? -10.359 -2.041 2.914 1.00 97.25 72 ALA A O 1
ATOM 547 N N . ALA A 1 73 ? -12.499 -2.690 2.797 1.00 97.88 7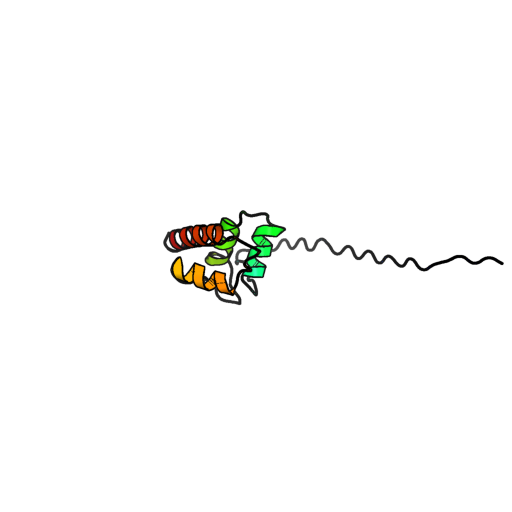3 ALA A N 1
ATOM 548 C CA . ALA A 1 73 ? -12.388 -3.672 3.876 1.00 97.88 73 ALA A CA 1
ATOM 549 C C . ALA A 1 73 ? -11.555 -4.890 3.451 1.00 97.88 73 ALA A C 1
ATOM 551 O O . ALA A 1 73 ? -10.718 -5.383 4.217 1.00 97.88 73 ALA A O 1
ATOM 552 N N . SER A 1 74 ? -11.754 -5.336 2.214 1.00 98.06 74 SER A N 1
ATOM 553 C CA . SER A 1 74 ? -10.969 -6.382 1.567 1.00 98.06 74 SER A CA 1
ATOM 554 C C . SER A 1 74 ? -9.514 -5.938 1.412 1.00 98.06 74 SER A C 1
ATOM 556 O O . SER A 1 74 ? -8.617 -6.683 1.810 1.00 98.06 74 SER A O 1
ATOM 558 N N . CYS A 1 75 ? -9.287 -4.687 0.995 1.00 98.38 75 CYS A N 1
ATOM 559 C CA . CYS A 1 75 ? -7.950 -4.100 0.879 1.00 98.38 75 CYS A CA 1
ATOM 560 C C . CYS A 1 75 ? -7.213 -4.105 2.220 1.00 98.38 75 CYS A C 1
ATOM 562 O O . CYS A 1 75 ? -6.106 -4.633 2.321 1.00 98.38 75 CYS A O 1
ATOM 564 N N . MET A 1 76 ? -7.847 -3.623 3.294 1.00 98.31 76 MET A N 1
ATOM 565 C CA . MET A 1 76 ? -7.221 -3.620 4.622 1.00 98.31 76 MET A CA 1
ATOM 566 C C . MET A 1 76 ? -6.896 -5.037 5.112 1.00 98.31 76 MET A C 1
ATOM 568 O O . MET A 1 76 ? -5.848 -5.254 5.719 1.00 98.31 76 MET A O 1
ATOM 572 N N . THR A 1 77 ? -7.772 -6.008 4.836 1.00 98.50 77 THR A N 1
ATOM 573 C CA . THR A 1 77 ? -7.552 -7.418 5.197 1.00 98.50 77 THR A CA 1
ATOM 574 C C . THR A 1 77 ? -6.361 -8.004 4.438 1.00 98.50 77 THR A C 1
ATOM 576 O O . THR A 1 77 ? -5.522 -8.690 5.028 1.00 98.50 77 THR A O 1
ATOM 579 N N . TYR A 1 78 ? -6.265 -7.708 3.142 1.00 98.12 78 TYR A N 1
ATOM 580 C CA . TYR A 1 78 ? -5.156 -8.143 2.306 1.00 98.12 78 TYR A CA 1
ATOM 581 C C . TYR A 1 78 ? -3.829 -7.531 2.779 1.00 98.12 78 TYR A C 1
ATOM 583 O O . TYR A 1 78 ? -2.863 -8.262 3.019 1.00 98.12 78 TYR A O 1
ATOM 591 N N . LEU A 1 79 ? -3.789 -6.214 2.997 1.00 98.25 79 LEU A N 1
ATOM 592 C CA . LEU A 1 79 ? -2.577 -5.505 3.416 1.00 98.25 79 LEU A CA 1
ATOM 593 C C . LEU A 1 79 ? -2.119 -5.892 4.820 1.00 98.25 79 LEU A C 1
ATOM 595 O O . LEU A 1 79 ? -0.920 -5.987 5.052 1.00 98.25 79 LEU A O 1
ATOM 599 N N . ALA A 1 80 ? -3.036 -6.230 5.729 1.00 97.94 80 ALA A N 1
ATOM 600 C CA . ALA A 1 80 ? -2.674 -6.758 7.045 1.00 97.94 80 ALA A CA 1
ATOM 601 C C . ALA A 1 80 ? -1.857 -8.066 6.980 1.00 97.94 80 ALA A C 1
ATOM 603 O O . ALA A 1 80 ? -1.207 -8.427 7.960 1.00 97.94 80 ALA A O 1
ATOM 604 N N . THR A 1 81 ? -1.902 -8.778 5.848 1.00 97.81 81 THR A N 1
ATOM 605 C CA . THR A 1 81 ? -1.163 -10.030 5.632 1.00 97.81 81 THR A CA 1
ATOM 606 C C . THR A 1 81 ? 0.047 -9.853 4.711 1.00 97.81 81 THR A C 1
ATOM 608 O O . THR A 1 81 ? 1.026 -10.580 4.859 1.00 97.81 81 THR A O 1
ATOM 611 N N . ASN A 1 82 ? -0.012 -8.912 3.763 1.00 98.19 82 ASN A N 1
ATOM 612 C CA . ASN A 1 82 ? 0.951 -8.816 2.660 1.00 98.19 82 ASN A CA 1
ATOM 613 C C . ASN A 1 82 ? 1.837 -7.560 2.694 1.00 98.19 82 ASN A C 1
ATOM 615 O O . ASN A 1 82 ? 2.789 -7.483 1.920 1.00 98.19 82 ASN A O 1
ATOM 619 N N . LEU A 1 83 ? 1.558 -6.606 3.588 1.00 98.12 83 LEU A N 1
ATOM 620 C CA . LEU A 1 83 ? 2.391 -5.431 3.837 1.00 98.12 83 LEU A CA 1
ATOM 621 C C . LEU A 1 83 ? 2.929 -5.482 5.271 1.00 98.12 83 LEU A C 1
ATOM 623 O O . LEU A 1 83 ? 2.181 -5.691 6.229 1.00 98.12 83 LEU A O 1
ATOM 627 N N . SER A 1 84 ? 4.234 -5.280 5.438 1.00 97.56 84 SER A N 1
ATOM 628 C CA . SER A 1 84 ? 4.844 -5.216 6.762 1.00 97.56 84 SER A CA 1
ATOM 629 C C . SER A 1 84 ? 4.280 -4.044 7.565 1.00 97.56 84 SER A C 1
ATOM 631 O O . SER A 1 84 ? 4.176 -2.915 7.085 1.00 97.56 84 SER A O 1
ATOM 633 N N . THR A 1 85 ? 4.009 -4.276 8.850 1.00 94.56 85 THR A N 1
ATOM 634 C CA . THR A 1 85 ? 3.532 -3.236 9.776 1.00 94.56 85 THR A CA 1
ATOM 635 C C . THR A 1 85 ? 4.552 -2.120 10.021 1.00 94.56 85 THR 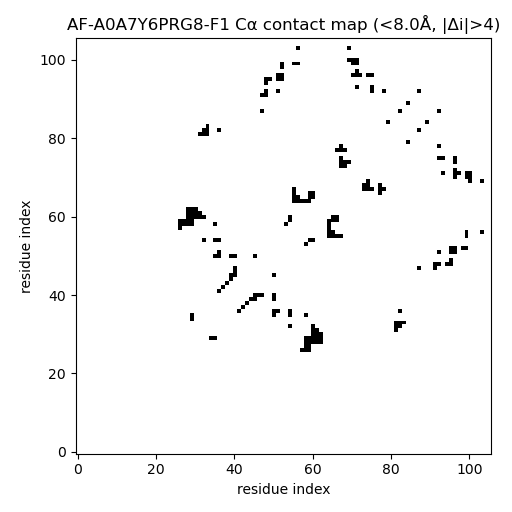A C 1
ATOM 637 O O . THR A 1 85 ? 4.213 -1.109 10.629 1.00 94.56 85 THR A O 1
ATOM 640 N N . SER A 1 86 ? 5.813 -2.312 9.619 1.00 97.00 86 SER A N 1
ATOM 641 C CA . SER A 1 86 ? 6.842 -1.266 9.657 1.00 97.00 86 SER A CA 1
ATOM 642 C C . SER A 1 86 ? 6.842 -0.367 8.421 1.00 97.00 86 SER A C 1
ATOM 644 O O . SER A 1 86 ? 7.455 0.694 8.475 1.00 97.00 86 SER A O 1
ATOM 646 N N . SER A 1 87 ? 6.209 -0.794 7.325 1.00 97.31 87 SER A N 1
ATOM 647 C CA . SER A 1 87 ? 6.255 -0.106 6.029 1.00 97.31 87 SER A CA 1
ATOM 648 C C . SER A 1 87 ? 5.184 0.979 5.907 1.00 97.31 87 SER A C 1
ATOM 650 O O . SER A 1 87 ? 5.392 1.976 5.228 1.00 97.31 87 SER A O 1
ATOM 652 N N . ALA A 1 88 ? 4.057 0.824 6.607 1.00 97.06 88 ALA A N 1
ATOM 653 C CA . ALA A 1 88 ? 3.006 1.832 6.685 1.00 97.06 88 ALA A CA 1
ATOM 654 C C . ALA A 1 88 ? 2.273 1.756 8.027 1.00 97.06 88 ALA A C 1
ATOM 656 O O . ALA A 1 88 ? 2.060 0.679 8.593 1.00 97.06 88 ALA A O 1
ATOM 657 N N . THR A 1 89 ? 1.838 2.905 8.535 1.00 97.06 89 THR A N 1
ATOM 658 C CA . THR A 1 89 ? 0.954 2.964 9.700 1.00 97.06 89 THR A CA 1
ATOM 659 C C . THR A 1 89 ? -0.459 2.512 9.335 1.00 97.06 89 THR A C 1
ATOM 661 O O . THR A 1 89 ? -0.910 2.620 8.194 1.00 97.06 89 THR A O 1
ATOM 664 N N . SER A 1 90 ? -1.227 2.071 10.333 1.00 96.06 90 SER A N 1
ATOM 665 C CA . SER A 1 90 ? -2.631 1.690 10.135 1.00 96.06 90 SER A CA 1
ATOM 666 C C . SER A 1 90 ? -3.498 2.832 9.588 1.00 96.06 90 SER A C 1
ATOM 668 O O . SER A 1 90 ? -4.440 2.582 8.837 1.00 96.06 90 SER A O 1
ATOM 670 N N . ALA A 1 91 ? -3.180 4.084 9.933 1.00 96.94 91 ALA A N 1
ATOM 671 C CA . ALA A 1 91 ? -3.876 5.260 9.417 1.00 96.94 91 ALA A CA 1
ATOM 672 C C . ALA A 1 91 ? -3.601 5.476 7.921 1.00 96.94 91 ALA A C 1
ATOM 674 O O . ALA A 1 91 ? -4.534 5.751 7.167 1.00 96.94 91 ALA A O 1
ATOM 675 N N . GLU A 1 92 ? -2.351 5.304 7.484 1.00 97.75 92 GLU A N 1
ATOM 676 C CA . GLU A 1 92 ? -1.974 5.391 6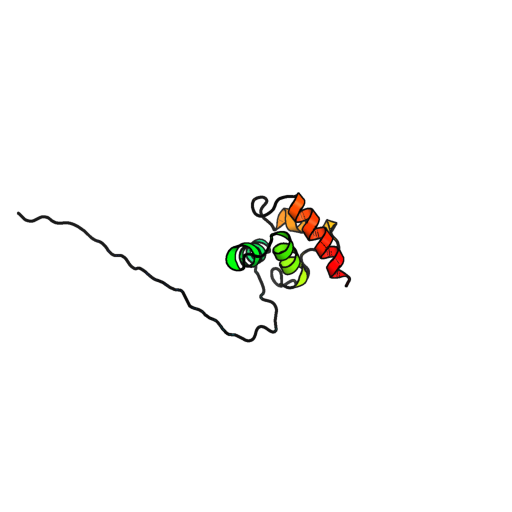.068 1.00 97.75 92 GLU A CA 1
ATOM 677 C C . GLU A 1 92 ? -2.627 4.279 5.252 1.00 97.75 92 GLU A C 1
ATOM 679 O O . GLU A 1 92 ? -3.223 4.569 4.219 1.00 97.75 92 GLU A O 1
ATOM 684 N N . VAL A 1 93 ? -2.609 3.041 5.758 1.00 98.25 93 VAL A N 1
ATOM 685 C CA . VAL A 1 93 ? -3.281 1.896 5.123 1.00 98.25 93 VAL A CA 1
ATOM 686 C C . VAL A 1 93 ? -4.787 2.137 4.991 1.00 98.25 93 VAL A C 1
ATOM 688 O O . VAL A 1 93 ? -5.360 1.912 3.929 1.00 98.25 93 VAL A O 1
ATOM 691 N N . THR A 1 94 ? -5.440 2.642 6.042 1.00 98.19 94 THR A N 1
ATOM 692 C CA . THR A 1 94 ? -6.887 2.927 6.015 1.00 98.19 94 THR A CA 1
ATOM 693 C C . THR A 1 94 ? -7.226 3.986 4.966 1.00 98.19 94 THR A C 1
ATOM 695 O O . THR A 1 94 ? -8.195 3.841 4.215 1.00 98.19 94 THR A O 1
ATOM 698 N N . ALA A 1 95 ? -6.431 5.055 4.906 1.00 98.00 95 ALA A N 1
ATOM 699 C CA . ALA A 1 95 ? -6.635 6.126 3.942 1.00 98.00 95 ALA A CA 1
ATOM 700 C C . ALA A 1 95 ? -6.376 5.651 2.503 1.00 98.00 95 ALA A C 1
ATOM 702 O O . ALA A 1 95 ? -7.211 5.902 1.638 1.00 98.00 95 ALA A O 1
ATOM 703 N N . ALA A 1 96 ? -5.305 4.887 2.274 1.00 98.19 96 ALA A N 1
ATOM 704 C CA . ALA A 1 96 ? -4.997 4.303 0.971 1.00 98.19 96 ALA A CA 1
ATOM 705 C C . ALA A 1 96 ? -6.100 3.349 0.494 1.00 98.19 96 ALA A C 1
ATOM 707 O O . ALA A 1 96 ? -6.559 3.463 -0.632 1.00 98.19 96 ALA A O 1
ATOM 708 N N . CYS A 1 97 ? -6.600 2.457 1.357 1.00 98.31 97 CYS A N 1
ATOM 709 C CA . CYS A 1 97 ? -7.683 1.542 0.984 1.00 98.31 97 CYS A CA 1
ATOM 710 C C . CYS A 1 97 ? -9.016 2.258 0.708 1.00 98.31 97 CYS A C 1
ATOM 712 O O . CYS A 1 97 ? -9.822 1.772 -0.084 1.00 98.31 97 CYS A O 1
ATOM 714 N N . THR A 1 98 ? -9.261 3.404 1.351 1.00 98.00 98 THR A N 1
ATOM 715 C CA . THR A 1 98 ? -10.433 4.244 1.053 1.00 98.00 98 THR A CA 1
ATOM 716 C C . THR A 1 98 ? -10.304 4.890 -0.327 1.00 98.00 98 THR A C 1
ATOM 718 O O . THR A 1 98 ? -11.276 4.926 -1.084 1.00 98.00 98 THR A O 1
ATOM 721 N N . ASP A 1 99 ? -9.108 5.376 -0.657 1.00 97.50 99 ASP A N 1
ATOM 722 C CA . ASP A 1 99 ? -8.802 5.967 -1.959 1.00 97.50 99 ASP A CA 1
ATOM 723 C C . ASP A 1 99 ? -8.853 4.916 -3.079 1.00 97.50 99 ASP A C 1
ATOM 725 O O . ASP A 1 99 ? -9.607 5.072 -4.036 1.00 97.50 99 ASP A O 1
ATOM 729 N N . TYR A 1 100 ? -8.192 3.772 -2.884 1.00 96.62 100 TYR A N 1
ATOM 730 C CA . TYR A 1 100 ? -8.260 2.600 -3.759 1.00 96.62 100 TYR A CA 1
ATOM 731 C C . TYR A 1 100 ? -9.701 2.227 -4.128 1.00 96.62 100 TYR A C 1
ATOM 733 O O . TYR A 1 100 ? -10.043 2.168 -5.305 1.00 96.62 100 TYR A O 1
ATOM 741 N N . ALA A 1 101 ? -10.573 2.030 -3.133 1.00 96.31 101 ALA A N 1
ATOM 742 C CA . ALA A 1 101 ? -11.964 1.648 -3.379 1.00 96.31 101 ALA A CA 1
ATOM 743 C C . ALA A 1 101 ? -12.758 2.734 -4.124 1.00 96.31 101 ALA A C 1
ATOM 745 O O . ALA A 1 101 ? -13.729 2.435 -4.816 1.00 96.31 101 ALA A O 1
ATOM 746 N N . THR A 1 102 ? -12.356 3.998 -3.980 1.00 96.06 102 THR A N 1
ATOM 747 C CA . THR A 1 102 ? -12.955 5.117 -4.712 1.00 96.06 102 THR A CA 1
ATOM 748 C C . THR A 1 102 ? -12.515 5.104 -6.176 1.00 96.06 102 THR A C 1
ATOM 750 O O . THR A 1 102 ? -13.350 5.311 -7.054 1.00 96.06 102 THR A O 1
ATOM 753 N N . GLN A 1 103 ? -11.238 4.819 -6.442 1.00 94.38 103 GLN A N 1
ATOM 754 C CA . GLN A 1 103 ? -10.663 4.760 -7.790 1.00 94.38 103 GLN A CA 1
ATOM 755 C C . GLN A 1 103 ? -11.063 3.499 -8.565 1.00 94.38 103 GLN A C 1
ATOM 757 O O . GLN A 1 103 ? -11.298 3.587 -9.764 1.00 94.38 103 GLN A O 1
ATOM 762 N N . LEU A 1 104 ? -11.250 2.360 -7.888 1.00 91.31 104 LEU A N 1
ATOM 763 C CA . LEU A 1 104 ? -11.673 1.085 -8.490 1.00 91.31 104 LEU A CA 1
ATOM 764 C C . LEU A 1 104 ? -13.004 1.175 -9.270 1.00 91.31 104 LEU A C 1
ATOM 766 O O . LEU A 1 104 ? -13.328 0.303 -10.074 1.00 91.31 104 LEU A O 1
ATOM 770 N N . HIS A 1 105 ? -13.812 2.203 -9.009 1.00 82.31 105 HIS A N 1
ATOM 771 C CA . HIS A 1 105 ? -15.139 2.383 -9.601 1.00 82.31 105 HIS A CA 1
ATOM 772 C C . HIS A 1 105 ? -15.269 3.628 -10.489 1.00 82.31 105 HIS A C 1
ATOM 774 O O . HIS A 1 105 ? -16.397 3.987 -10.847 1.00 82.31 105 HIS A O 1
ATOM 780 N N . MET A 1 106 ? -14.161 4.305 -10.801 1.00 77.19 106 MET A N 1
ATOM 781 C CA . MET A 1 106 ? -14.148 5.433 -11.743 1.00 77.19 106 MET A CA 1
ATOM 782 C C . MET A 1 106 ? -13.995 4.953 -13.183 1.00 77.19 106 MET A C 1
ATOM 784 O O . MET A 1 106 ? -14.655 5.567 -14.053 1.00 77.19 106 MET A O 1
#

Sequence (106 aa):
MRFAISVCLCLAAFAVTACDDHDHDEPEPFDTFQQCFDDHHTEEALPTQQAIVICCLEHPIAGVTEVCGADAASCMTYLATNLSTSSATSAEVTAACTDYATQLHM

pLDDT: mean 84.84, std 19.65, range [40.28, 98.5]

Foldseek 3Di:
DDDDDDDDDDPPPPPDDPPPPDDPPAAEEDAALQVQLCCCCPVVVDPSLVSLLCSQAGYHHNNHRHCCDQALVSNLVSCVPGPDCVSDPPVSSSVSRHVNNVVSVD

Solvent-accessible surface area (backbone atoms only — not comparable to full-atom values): 6400 Å² total; per-residue (Å²): 138,90,87,78,89,75,94,79,86,80,84,78,80,81,84,80,78,88,76,77,91,64,92,72,88,62,63,70,71,30,81,38,57,45,57,41,33,46,45,34,33,64,75,68,58,36,55,70,42,57,20,49,30,45,48,37,64,60,22,22,45,62,84,31,53,59,70,30,53,97,34,36,69,44,21,50,58,40,40,73,74,47,41,60,77,88,78,49,53,73,68,48,50,52,5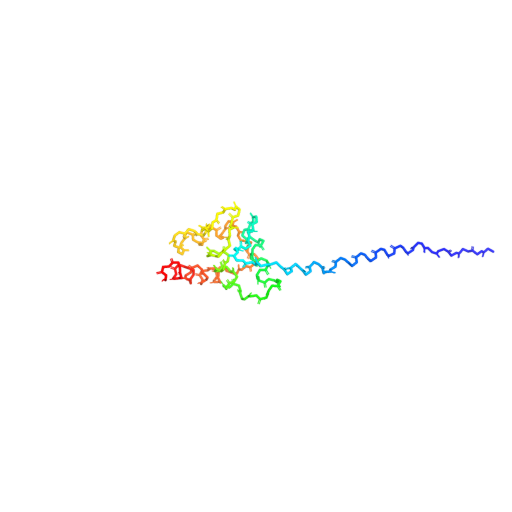2,22,22,51,50,38,44,57,58,77,75,111

Mean predicted aligned error: 10.87 Å

Secondary structure (DSSP, 8-state):
-------------------------SPPPBSSHHHHHHIIIIIS---HHHHHHHHHHTS-BTTBTTTT-SSHHHHHHHHHHHS-TTTS-HHHHHHHHHHHHHHTT-